Protein AF-A0A2P4PJB3-F1 (afdb_monomer_lite)

Organism: Rhizophagus irregularis (strain DAOM 181602 / DAOM 197198 / MUCL 43194) (NCBI:txid747089)

Structure (mmCIF, N/CA/C/O backbone):
data_AF-A0A2P4PJB3-F1
#
_entry.id   AF-A0A2P4PJB3-F1
#
loop_
_atom_site.group_PDB
_atom_site.id
_atom_site.type_symbol
_atom_site.label_atom_id
_atom_site.label_alt_id
_atom_site.label_comp_id
_atom_site.label_asym_id
_atom_site.label_entity_id
_atom_site.label_seq_id
_atom_site.pdbx_PDB_ins_code
_atom_site.Cartn_x
_atom_site.Cartn_y
_atom_site.Cartn_z
_atom_site.occupancy
_atom_site.B_iso_or_equiv
_at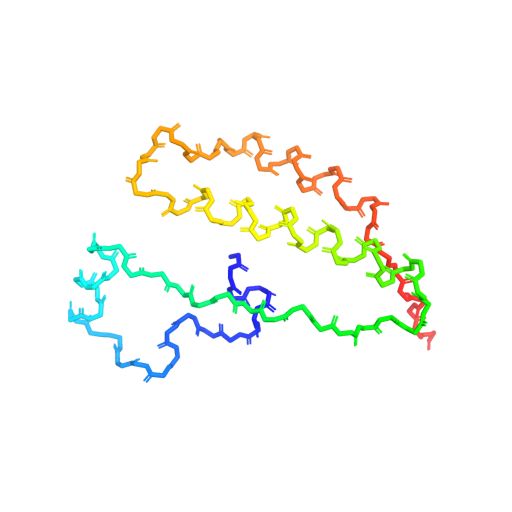om_site.auth_seq_id
_atom_site.auth_comp_id
_atom_site.auth_asym_id
_atom_site.auth_atom_id
_atom_site.pdbx_PDB_model_num
ATOM 1 N N . MET A 1 1 ? -4.693 0.095 -3.180 1.00 86.19 1 MET A N 1
ATOM 2 C CA . MET A 1 1 ? -3.221 0.164 -3.036 1.00 86.19 1 MET A CA 1
ATOM 3 C C . MET A 1 1 ? -2.629 -1.221 -3.144 1.00 86.19 1 MET A C 1
ATOM 5 O O . MET A 1 1 ? -1.948 -1.459 -4.120 1.00 86.19 1 MET A O 1
ATOM 9 N N . TRP A 1 2 ? -2.995 -2.151 -2.260 1.00 91.44 2 TRP A N 1
ATOM 10 C CA . TRP A 1 2 ? -2.514 -3.534 -2.347 1.00 91.44 2 TRP A CA 1
ATOM 11 C C . TRP A 1 2 ? -2.804 -4.226 -3.685 1.00 91.44 2 TRP A C 1
ATOM 13 O O . TRP A 1 2 ? -1.894 -4.740 -4.310 1.00 91.44 2 TRP A O 1
ATOM 23 N N . GLU A 1 3 ? -4.042 -4.168 -4.181 1.00 91.31 3 GLU A N 1
ATOM 24 C CA . GLU A 1 3 ? -4.387 -4.781 -5.479 1.00 91.31 3 GLU A CA 1
ATOM 25 C C . GLU A 1 3 ? -3.624 -4.156 -6.656 1.00 91.31 3 GLU A C 1
ATOM 27 O O . GLU A 1 3 ? -3.390 -4.816 -7.662 1.00 91.31 3 GLU A O 1
ATOM 32 N N . MET A 1 4 ? -3.207 -2.888 -6.525 1.00 85.75 4 MET A N 1
ATOM 33 C CA . MET A 1 4 ? -2.412 -2.215 -7.555 1.00 85.75 4 MET A CA 1
ATOM 34 C C . MET A 1 4 ? -0.977 -2.747 -7.597 1.00 85.75 4 MET A C 1
ATOM 36 O O . MET A 1 4 ? -0.385 -2.751 -8.668 1.00 85.75 4 MET A O 1
ATOM 40 N N . THR A 1 5 ? -0.423 -3.189 -6.462 1.00 84.88 5 THR A N 1
ATOM 41 C CA . THR A 1 5 ? 0.931 -3.761 -6.403 1.00 84.88 5 THR A CA 1
ATOM 42 C C . THR A 1 5 ? 0.938 -5.269 -6.628 1.00 84.88 5 THR A C 1
ATOM 44 O O . THR A 1 5 ? 1.844 -5.780 -7.275 1.00 84.88 5 THR A O 1
ATOM 47 N N . SER A 1 6 ? -0.072 -5.993 -6.139 1.00 87.19 6 SER A N 1
ATOM 48 C CA . SER A 1 6 ? -0.174 -7.445 -6.317 1.00 87.19 6 SER A CA 1
ATOM 49 C C . SER A 1 6 ? -0.709 -7.856 -7.690 1.00 87.19 6 SER A C 1
ATOM 51 O O . SER A 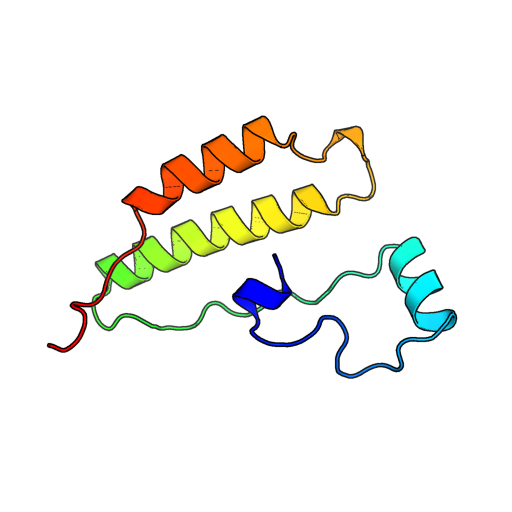1 6 ? -0.474 -8.984 -8.116 1.00 87.19 6 SER A O 1
ATOM 53 N N . GLY A 1 7 ? -1.475 -6.985 -8.360 1.00 88.69 7 GLY A N 1
ATOM 54 C CA . GLY A 1 7 ? -2.203 -7.314 -9.591 1.00 88.69 7 GLY A CA 1
ATOM 55 C C . GLY A 1 7 ? -3.344 -8.321 -9.389 1.00 88.69 7 GLY A C 1
ATOM 56 O O . GLY A 1 7 ? -3.888 -8.842 -10.360 1.00 88.69 7 GLY A O 1
ATOM 57 N N . ILE A 1 8 ? -3.697 -8.625 -8.137 1.00 90.81 8 ILE A N 1
ATOM 58 C CA . ILE A 1 8 ? -4.651 -9.669 -7.762 1.00 90.81 8 ILE A CA 1
ATOM 59 C C . ILE A 1 8 ? -5.680 -9.074 -6.788 1.00 90.81 8 ILE A C 1
ATOM 61 O O . ILE A 1 8 ? -5.297 -8.286 -5.919 1.00 90.81 8 ILE A O 1
ATOM 65 N N . PRO A 1 9 ? -6.968 -9.464 -6.863 1.00 92.25 9 PRO A N 1
ATOM 66 C CA . PRO A 1 9 ? -7.955 -9.061 -5.867 1.00 92.25 9 PRO A CA 1
ATOM 67 C C . PRO A 1 9 ? -7.546 -9.453 -4.442 1.00 92.25 9 PRO A C 1
ATOM 69 O O . PRO A 1 9 ? -7.064 -10.565 -4.198 1.00 92.25 9 PRO A O 1
ATOM 72 N N . ALA A 1 10 ? -7.756 -8.559 -3.478 1.00 92.38 10 ALA A N 1
ATOM 73 C CA . ALA A 1 10 ? -7.462 -8.848 -2.080 1.00 92.38 10 ALA A CA 1
ATOM 74 C C . ALA A 1 10 ? -8.294 -10.047 -1.600 1.00 92.38 10 ALA A C 1
ATOM 76 O O . ALA A 1 10 ? -9.500 -10.115 -1.837 1.00 92.38 10 ALA A O 1
ATOM 77 N N . PHE A 1 11 ? -7.645 -10.991 -0.909 1.00 94.19 11 PHE A N 1
ATOM 78 C CA . PHE A 1 11 ? -8.295 -12.211 -0.417 1.00 94.19 11 PHE A CA 1
ATOM 79 C C . PHE A 1 11 ? -8.946 -13.053 -1.533 1.00 94.19 11 PHE A C 1
ATOM 81 O O . PHE A 1 11 ? -9.977 -13.678 -1.306 1.00 94.19 11 PHE A O 1
ATOM 88 N N . ASN A 1 12 ? -8.356 -13.078 -2.740 1.00 93.19 12 ASN A N 1
ATOM 89 C CA . ASN A 1 12 ? -8.853 -13.863 -3.887 1.00 93.19 12 ASN A CA 1
ATOM 90 C C . ASN A 1 12 ? -9.111 -15.339 -3.533 1.00 93.19 12 ASN A C 1
ATOM 92 O O . ASN A 1 12 ? -10.024 -15.960 -4.068 1.00 93.19 12 ASN A O 1
ATOM 96 N N . ASN A 1 13 ? -8.307 -15.886 -2.622 1.00 93.12 13 ASN A N 1
ATOM 97 C CA . ASN A 1 13 ? -8.323 -17.288 -2.227 1.00 93.12 13 ASN A CA 1
ATOM 98 C C . ASN A 1 13 ? -9.373 -17.629 -1.154 1.00 93.12 13 ASN A C 1
ATOM 100 O O . ASN A 1 13 ? -9.409 -18.768 -0.689 1.00 93.12 13 ASN A O 1
ATOM 104 N N . MET A 1 14 ? -10.193 -16.667 -0.726 1.00 93.94 14 MET A N 1
ATOM 105 C CA . MET A 1 14 ? -11.224 -16.859 0.293 1.00 93.94 14 MET A CA 1
ATOM 106 C C . MET A 1 14 ? -12.606 -16.468 -0.245 1.00 93.94 14 MET A C 1
ATOM 108 O O . MET A 1 14 ? -12.701 -15.556 -1.063 1.00 93.94 14 MET A O 1
ATOM 112 N N . PRO A 1 15 ? -13.696 -17.102 0.223 1.00 96.62 15 PRO A N 1
ATOM 113 C CA . PRO A 1 15 ? -15.049 -16.628 -0.051 1.00 96.62 15 PRO A CA 1
ATOM 114 C C . PRO A 1 15 ? -15.273 -15.213 0.500 1.00 96.62 15 PRO A C 1
ATOM 116 O O . PRO A 1 15 ? -14.871 -14.894 1.620 1.00 96.62 15 PRO A O 1
ATOM 119 N N . HIS A 1 16 ? -15.939 -14.359 -0.279 1.00 95.62 16 HIS A N 1
ATOM 120 C CA . HIS A 1 16 ? -16.279 -12.988 0.124 1.00 95.62 16 HIS A CA 1
ATOM 121 C C . HIS A 1 16 ? -17.607 -12.976 0.884 1.00 95.62 16 HIS A C 1
ATOM 123 O O . HIS A 1 16 ? -18.632 -12.521 0.381 1.00 95.62 16 HIS A O 1
ATOM 129 N N . ASP A 1 17 ? -17.585 -13.533 2.091 1.00 97.44 17 ASP A N 1
ATOM 130 C CA . ASP A 1 17 ? -18.752 -13.700 2.955 1.00 97.44 17 ASP A CA 1
ATOM 131 C C . ASP A 1 17 ? -18.654 -12.890 4.264 1.00 97.44 17 ASP A C 1
ATOM 133 O O . ASP A 1 17 ? -17.727 -12.106 4.501 1.00 97.44 17 ASP A O 1
ATOM 137 N N . LEU A 1 18 ? -19.658 -13.065 5.132 1.00 97.94 18 LEU A N 1
ATOM 138 C CA . LEU A 1 18 ? -19.713 -12.403 6.435 1.00 97.94 18 LEU A CA 1
ATOM 139 C C . LEU A 1 18 ? -18.525 -12.786 7.331 1.00 97.94 18 LEU A C 1
ATOM 141 O O . LEU A 1 18 ? -18.074 -11.963 8.129 1.00 97.94 18 LEU A O 1
ATOM 145 N N . GLU A 1 19 ? -18.007 -14.009 7.219 1.00 98.00 19 GLU A N 1
ATOM 146 C CA . GLU A 1 19 ? -16.880 -14.451 8.034 1.00 98.00 19 GLU A CA 1
ATOM 147 C C . GLU A 1 19 ? -15.611 -13.678 7.661 1.00 98.00 19 GLU A C 1
ATOM 149 O O . GLU A 1 19 ? -14.915 -13.169 8.548 1.00 98.00 19 GLU A O 1
ATOM 154 N N . LEU A 1 20 ? -15.337 -13.520 6.361 1.00 97.44 20 LEU A N 1
ATOM 155 C CA . LEU A 1 20 ? -14.223 -12.701 5.888 1.00 97.44 20 LEU A CA 1
ATOM 156 C C . LEU A 1 20 ? -14.374 -11.239 6.330 1.00 97.44 20 LEU A C 1
ATOM 158 O O . LEU A 1 20 ? -13.423 -10.656 6.858 1.00 97.44 20 LEU A O 1
ATOM 162 N N . ALA A 1 21 ? -15.571 -10.661 6.194 1.00 96.69 21 ALA A N 1
ATOM 163 C CA . ALA A 1 21 ? -15.840 -9.293 6.635 1.00 96.69 21 ALA A CA 1
ATOM 164 C C . ALA A 1 21 ? -15.538 -9.105 8.135 1.00 96.69 21 ALA A C 1
ATOM 166 O O . ALA A 1 21 ? -14.851 -8.156 8.523 1.00 96.69 21 ALA A O 1
ATOM 167 N N . LEU A 1 22 ? -15.960 -10.050 8.984 1.00 97.62 22 LEU A N 1
ATOM 168 C CA . LEU A 1 22 ? -15.666 -10.031 10.420 1.00 97.62 22 LEU A CA 1
ATOM 169 C C . LEU A 1 22 ? -14.166 -10.159 10.713 1.00 97.62 22 LEU A C 1
ATOM 171 O O . LEU A 1 22 ? -13.662 -9.475 11.608 1.00 97.62 22 LEU A O 1
ATOM 175 N N . LYS A 1 23 ? -13.431 -10.997 9.969 1.00 96.88 23 LYS A N 1
ATOM 176 C CA . LYS A 1 23 ? -11.967 -11.098 10.092 1.00 96.88 23 LYS A CA 1
ATOM 177 C C . LYS A 1 23 ? -11.292 -9.763 9.754 1.00 96.88 23 LYS A C 1
ATOM 179 O O . LYS A 1 23 ? -10.419 -9.330 10.504 1.00 96.88 23 LYS A O 1
ATOM 184 N N . ILE A 1 24 ? -11.727 -9.069 8.699 1.00 95.44 24 ILE A N 1
ATOM 185 C CA . ILE A 1 24 ? -11.199 -7.747 8.305 1.00 95.44 24 ILE A CA 1
ATOM 186 C C . ILE A 1 24 ? -11.480 -6.695 9.385 1.00 95.44 24 ILE A C 1
ATOM 188 O O . ILE A 1 24 ? -10.570 -5.950 9.771 1.00 95.44 24 ILE A O 1
ATOM 192 N N . CYS A 1 25 ? -12.700 -6.673 9.931 1.00 93.56 25 CYS A N 1
ATOM 193 C CA . CYS A 1 25 ? -13.066 -5.812 11.060 1.00 93.56 25 CYS A CA 1
ATOM 194 C C . CYS A 1 25 ? -12.202 -6.078 12.302 1.00 93.56 25 CYS A C 1
ATOM 196 O O . CYS A 1 25 ? -11.884 -5.147 13.037 1.00 93.56 25 CYS A O 1
ATOM 198 N N . ARG A 1 26 ? -11.781 -7.330 12.517 1.00 95.19 26 ARG A N 1
ATOM 199 C CA . ARG A 1 26 ? -10.872 -7.738 13.603 1.00 95.19 26 ARG A CA 1
ATOM 200 C C . ARG A 1 26 ? -9.389 -7.508 13.299 1.00 95.19 26 ARG A C 1
ATOM 202 O O . ARG A 1 26 ? -8.550 -7.839 14.129 1.00 95.19 26 ARG A O 1
ATOM 209 N N . GLY A 1 27 ? -9.060 -6.929 12.147 1.00 93.44 27 GLY A N 1
ATOM 210 C CA . GLY A 1 27 ? -7.694 -6.540 11.805 1.00 93.44 27 GLY A CA 1
ATOM 211 C C . GLY A 1 27 ? -7.006 -7.417 10.763 1.00 93.44 27 GLY A C 1
ATOM 212 O O . GLY A 1 27 ? -5.836 -7.175 10.486 1.00 93.44 27 GLY A O 1
ATOM 213 N N . LEU A 1 28 ? -7.691 -8.386 10.142 1.00 95.00 28 LEU A N 1
ATOM 214 C CA . LEU A 1 28 ? -7.122 -9.108 9.000 1.00 95.00 28 LEU A CA 1
ATOM 215 C C . LEU A 1 28 ? -6.777 -8.116 7.876 1.00 95.00 28 LEU A C 1
ATOM 217 O O . LEU A 1 28 ? -7.590 -7.256 7.518 1.00 95.00 28 LEU A O 1
ATOM 221 N N . ARG A 1 29 ? -5.569 -8.231 7.324 1.00 94.25 29 ARG A N 1
ATOM 222 C CA . ARG A 1 29 ? -5.073 -7.440 6.190 1.00 94.25 29 ARG A CA 1
ATOM 223 C C . ARG A 1 29 ? -4.441 -8.373 5.152 1.00 94.25 29 ARG A C 1
ATOM 225 O O . ARG A 1 29 ? -4.037 -9.472 5.528 1.00 94.25 29 ARG A O 1
ATOM 232 N N . 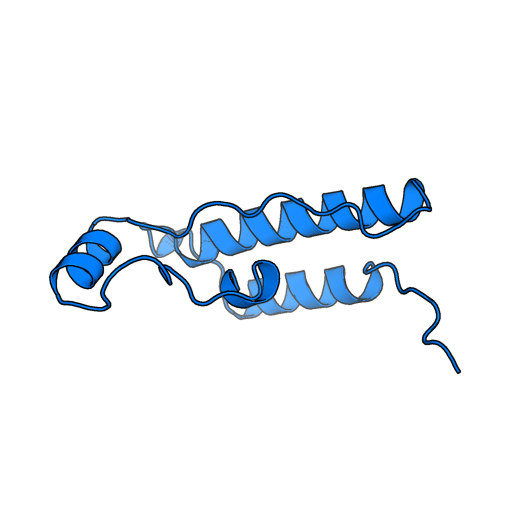PRO A 1 30 ? -4.371 -7.962 3.875 1.00 91.88 30 PRO A N 1
ATOM 233 C CA . PRO A 1 30 ? -3.662 -8.727 2.854 1.00 91.88 30 PRO A CA 1
ATOM 234 C C . PRO A 1 30 ? -2.181 -8.921 3.207 1.00 91.88 30 PRO A C 1
ATOM 236 O O . PRO A 1 30 ? -1.572 -8.055 3.843 1.00 91.88 30 PRO A O 1
ATOM 239 N N . GLU A 1 31 ? -1.606 -10.045 2.784 1.00 87.31 31 GLU A N 1
ATOM 240 C CA . GLU A 1 31 ? -0.185 -10.356 2.981 1.00 87.31 31 GLU A CA 1
ATOM 241 C C . GLU A 1 31 ? 0.714 -9.416 2.174 1.00 87.31 31 GLU A C 1
ATOM 243 O O . GLU A 1 31 ? 0.317 -8.907 1.131 1.00 87.31 31 GLU A O 1
ATOM 248 N N . LEU A 1 32 ? 1.935 -9.157 2.642 1.00 80.88 32 LEU A N 1
ATOM 249 C CA . LEU A 1 32 ? 2.865 -8.313 1.889 1.00 80.88 32 LEU A CA 1
ATOM 250 C C . LEU A 1 32 ? 3.337 -9.041 0.629 1.00 80.88 32 LEU A C 1
ATOM 252 O O . LEU A 1 32 ? 3.703 -10.211 0.685 1.00 80.88 32 LEU A O 1
ATOM 256 N N . VAL A 1 33 ? 3.333 -8.324 -0.491 1.00 76.69 33 VAL A N 1
ATOM 257 C CA . VAL A 1 33 ? 3.837 -8.827 -1.770 1.00 76.69 33 VAL A CA 1
ATOM 258 C C . VAL A 1 33 ? 5.360 -8.718 -1.760 1.00 76.69 33 VAL A C 1
ATOM 260 O O . VAL A 1 33 ? 5.907 -7.708 -1.308 1.00 76.69 33 VAL A O 1
ATOM 263 N N . GLU A 1 34 ? 6.050 -9.755 -2.229 1.00 78.62 34 GLU A N 1
ATOM 264 C CA . GLU A 1 34 ? 7.495 -9.684 -2.443 1.00 78.62 34 GLU A CA 1
ATOM 265 C C . GLU A 1 34 ? 7.823 -8.694 -3.562 1.00 78.62 34 GLU A C 1
ATOM 267 O O . GLU A 1 34 ? 7.127 -8.629 -4.574 1.00 78.62 34 GLU A O 1
ATOM 272 N N . VAL A 1 35 ? 8.902 -7.930 -3.387 1.00 76.19 35 VAL A N 1
ATOM 273 C CA . VAL A 1 35 ? 9.345 -6.966 -4.397 1.00 76.19 35 VAL A CA 1
ATOM 274 C C . VAL A 1 35 ? 9.961 -7.729 -5.574 1.00 76.19 35 VAL A C 1
ATOM 276 O O . VAL A 1 35 ? 10.983 -8.398 -5.385 1.00 76.19 35 VAL A O 1
ATOM 279 N N . PRO A 1 36 ? 9.392 -7.639 -6.787 1.00 80.75 36 PRO A N 1
ATOM 280 C CA . PRO A 1 36 ? 9.967 -8.302 -7.944 1.00 80.75 36 PRO A CA 1
ATOM 281 C C . PRO A 1 36 ? 11.271 -7.617 -8.378 1.00 80.75 36 PRO A C 1
ATOM 283 O O . PRO A 1 36 ? 11.462 -6.406 -8.228 1.00 80.75 36 PRO A O 1
ATOM 286 N N . LYS A 1 37 ? 12.170 -8.404 -8.972 1.00 83.75 37 LYS A N 1
ATOM 287 C CA . LYS A 1 37 ? 13.309 -7.872 -9.727 1.00 83.75 37 LYS A CA 1
ATOM 288 C C . LYS A 1 37 ? 12.831 -7.546 -11.131 1.00 83.75 37 LYS A C 1
ATOM 290 O O . LYS A 1 37 ? 12.555 -8.462 -11.900 1.00 83.75 37 LYS A O 1
ATOM 295 N N . ILE A 1 38 ? 12.686 -6.257 -11.416 1.00 86.19 38 ILE A N 1
ATOM 296 C CA . ILE A 1 38 ? 12.167 -5.766 -12.698 1.00 86.19 38 ILE A CA 1
ATOM 297 C C . ILE A 1 38 ? 13.307 -5.203 -13.547 1.00 86.19 38 ILE A C 1
ATOM 299 O O . ILE A 1 38 ? 13.303 -5.378 -14.757 1.00 86.19 38 ILE A O 1
ATOM 303 N N . PHE A 1 39 ? 14.297 -4.557 -12.924 1.00 87.81 39 PHE A N 1
ATOM 304 C CA . PHE A 1 39 ? 15.367 -3.876 -13.644 1.00 87.81 39 PHE A CA 1
ATOM 305 C C . PHE A 1 39 ? 16.676 -4.664 -13.587 1.00 87.81 39 PHE A C 1
ATOM 307 O O . PHE A 1 39 ? 17.163 -4.995 -12.505 1.00 87.81 39 PHE A O 1
ATOM 314 N N . ASP A 1 40 ? 17.297 -4.866 -14.750 1.00 88.94 40 ASP A N 1
ATOM 315 C CA . ASP A 1 40 ? 18.658 -5.413 -14.848 1.00 88.94 40 ASP A CA 1
ATOM 316 C C . ASP A 1 40 ? 19.715 -4.425 -14.326 1.00 88.94 40 ASP A C 1
ATOM 318 O O . ASP A 1 40 ? 20.767 -4.813 -13.815 1.00 88.94 40 ASP A O 1
ATOM 322 N N . ASP A 1 41 ? 19.434 -3.121 -14.427 1.00 91.50 41 ASP A N 1
ATOM 323 C CA . ASP A 1 41 ? 20.292 -2.080 -13.870 1.00 91.50 41 ASP A CA 1
ATOM 324 C C . ASP A 1 41 ? 20.153 -2.040 -12.341 1.00 91.50 41 ASP A C 1
ATOM 326 O O . ASP A 1 41 ? 19.125 -1.635 -11.792 1.00 91.50 41 ASP A O 1
ATOM 330 N N . THR A 1 42 ? 21.229 -2.402 -11.640 1.00 91.00 42 THR A N 1
ATOM 331 C CA . THR A 1 42 ? 21.285 -2.448 -10.171 1.00 91.00 42 THR A CA 1
ATOM 332 C C . THR A 1 42 ? 20.904 -1.122 -9.507 1.00 91.00 42 THR A C 1
ATOM 334 O O . THR A 1 42 ? 20.333 -1.116 -8.415 1.00 91.00 42 THR A O 1
ATOM 337 N N . LYS A 1 43 ? 21.210 0.024 -10.129 1.00 92.00 43 LYS A N 1
ATOM 338 C CA . LYS A 1 43 ? 20.875 1.340 -9.572 1.00 92.00 43 LYS A CA 1
ATOM 339 C C . LYS A 1 43 ? 19.379 1.616 -9.717 1.00 92.00 43 LYS A C 1
ATOM 341 O O . LYS A 1 43 ? 18.769 2.062 -8.747 1.00 92.00 43 LYS A O 1
ATOM 346 N N . LYS A 1 44 ? 18.782 1.322 -10.875 1.00 91.19 44 LYS A N 1
ATOM 347 C CA . LYS A 1 44 ? 17.329 1.408 -11.091 1.00 91.19 44 LYS A CA 1
ATOM 348 C C . LYS A 1 44 ? 16.578 0.441 -10.178 1.00 91.19 44 LYS A C 1
ATOM 350 O O . LYS A 1 44 ? 15.639 0.866 -9.511 1.00 91.19 44 LYS A O 1
ATOM 355 N N . GLN A 1 45 ? 17.042 -0.804 -10.069 1.00 91.19 45 GLN A N 1
ATOM 356 C CA . GLN A 1 45 ? 16.454 -1.809 -9.183 1.00 91.19 45 GLN A CA 1
ATOM 357 C C . GLN A 1 45 ? 16.472 -1.345 -7.725 1.00 91.19 45 GLN A C 1
ATOM 359 O O . GLN A 1 45 ? 15.452 -1.406 -7.047 1.00 91.19 45 GLN A O 1
ATOM 364 N N . LYS A 1 46 ? 17.595 -0.793 -7.253 1.00 91.69 46 LYS A N 1
ATOM 365 C CA . LYS A 1 46 ? 17.688 -0.259 -5.891 1.00 91.69 46 LYS A CA 1
ATOM 366 C C . LYS A 1 46 ? 16.735 0.916 -5.647 1.00 91.69 46 LYS A C 1
ATOM 368 O O . LYS A 1 46 ? 16.100 0.972 -4.599 1.00 91.69 46 LYS A O 1
ATOM 373 N N . ILE A 1 47 ? 16.611 1.841 -6.604 1.00 91.50 47 ILE A N 1
ATOM 374 C CA . ILE A 1 47 ? 15.649 2.954 -6.509 1.00 91.50 47 ILE A CA 1
ATOM 375 C C . ILE A 1 47 ? 14.218 2.415 -6.419 1.00 91.50 47 ILE A C 1
ATOM 377 O O . ILE A 1 47 ? 13.448 2.873 -5.577 1.00 91.50 47 ILE A O 1
ATOM 381 N N . PHE A 1 48 ? 13.874 1.432 -7.252 1.00 90.19 48 PHE A N 1
ATOM 382 C CA . PHE A 1 48 ? 12.566 0.786 -7.226 1.00 90.19 48 PHE A CA 1
ATOM 383 C C . PHE A 1 48 ? 12.285 0.109 -5.879 1.00 90.19 48 PHE A C 1
ATOM 385 O O . PHE A 1 48 ? 11.250 0.371 -5.277 1.00 90.19 48 PHE A O 1
ATOM 392 N N . GLU A 1 49 ? 13.225 -0.676 -5.349 1.00 90.88 49 GLU A N 1
ATOM 393 C CA . GLU A 1 49 ? 13.091 -1.322 -4.035 1.00 90.88 49 GLU A CA 1
ATOM 394 C C . GLU A 1 49 ? 12.898 -0.314 -2.895 1.00 90.88 49 GLU A C 1
ATOM 396 O O . GLU A 1 49 ? 12.113 -0.551 -1.976 1.00 90.88 49 GLU A O 1
ATOM 401 N N . ASP A 1 50 ? 13.604 0.816 -2.935 1.00 91.69 50 ASP A N 1
ATOM 402 C CA . ASP A 1 50 ? 13.475 1.864 -1.923 1.00 91.69 50 ASP A CA 1
ATOM 403 C C . ASP A 1 50 ? 12.128 2.601 -2.025 1.00 91.69 50 ASP A C 1
ATOM 405 O O . ASP A 1 50 ? 11.534 2.938 -0.996 1.00 91.69 50 ASP A O 1
ATOM 409 N N . LEU A 1 51 ? 11.612 2.822 -3.239 1.00 91.31 51 LEU A N 1
ATOM 410 C CA . LEU A 1 51 ? 10.270 3.372 -3.457 1.00 91.31 51 LEU A CA 1
ATOM 411 C C . LEU A 1 51 ? 9.180 2.395 -3.014 1.00 91.31 51 LEU A C 1
ATOM 413 O O . LEU A 1 51 ? 8.255 2.802 -2.312 1.00 91.31 51 LEU A O 1
ATOM 417 N N . GLU A 1 52 ? 9.316 1.114 -3.350 1.00 90.31 52 GLU A N 1
ATOM 418 C CA . GLU A 1 52 ? 8.362 0.074 -2.966 1.00 90.31 52 GLU A CA 1
ATOM 419 C C . GLU A 1 52 ? 8.284 -0.054 -1.440 1.00 90.31 52 GLU A C 1
ATOM 421 O O . GLU A 1 52 ? 7.195 -0.067 -0.873 1.00 90.31 52 GLU A O 1
ATOM 426 N N . LYS A 1 53 ? 9.419 -0.011 -0.727 1.00 90.88 53 LYS A N 1
ATOM 427 C CA . LYS A 1 53 ? 9.420 0.035 0.748 1.00 90.88 53 LYS A CA 1
ATOM 428 C C . LYS A 1 53 ? 8.620 1.220 1.292 1.00 90.88 53 LYS A C 1
ATOM 430 O O . LYS A 1 53 ? 7.820 1.043 2.210 1.00 90.88 53 LYS A O 1
ATOM 435 N N . LYS A 1 54 ? 8.806 2.424 0.736 1.00 92.44 54 LYS A N 1
ATOM 436 C CA . LYS A 1 54 ? 8.039 3.616 1.146 1.00 92.44 54 LYS A CA 1
ATOM 437 C C . LYS A 1 54 ? 6.546 3.448 0.855 1.00 92.44 54 LYS A C 1
ATOM 439 O O . LYS A 1 54 ? 5.720 3.797 1.699 1.00 92.44 54 LYS A O 1
ATOM 444 N N . TYR A 1 55 ? 6.205 2.887 -0.304 1.00 92.31 55 TYR A N 1
ATOM 445 C CA . TYR A 1 55 ? 4.829 2.598 -0.689 1.00 92.31 55 TYR A CA 1
ATOM 446 C C . TYR A 1 55 ? 4.172 1.595 0.266 1.00 92.31 55 TYR A C 1
ATOM 448 O O . TYR A 1 55 ? 3.070 1.848 0.752 1.00 92.31 55 TYR A O 1
ATOM 456 N N . LEU A 1 56 ? 4.855 0.493 0.594 1.00 91.44 56 LEU A N 1
ATOM 457 C CA . LEU A 1 56 ? 4.359 -0.534 1.511 1.00 91.44 56 LEU A CA 1
AT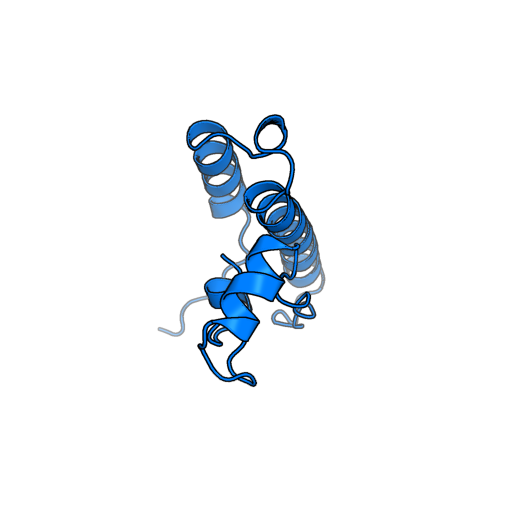OM 458 C C . LEU A 1 56 ? 4.129 0.023 2.921 1.00 91.44 56 LEU A C 1
ATOM 460 O O . LEU A 1 56 ? 3.096 -0.261 3.530 1.00 91.44 56 LEU A O 1
ATOM 464 N N . GLU A 1 57 ? 5.040 0.849 3.435 1.00 92.88 57 GLU A N 1
ATOM 465 C CA . GLU A 1 57 ? 4.853 1.511 4.731 1.00 92.88 57 GLU A CA 1
ATOM 466 C C . GLU A 1 57 ? 3.677 2.501 4.709 1.00 92.88 57 GLU A C 1
ATOM 468 O O . GLU A 1 57 ? 2.862 2.524 5.637 1.00 92.88 57 GLU A O 1
ATOM 473 N N . LEU A 1 58 ? 3.506 3.268 3.626 1.00 95.06 58 LEU A N 1
ATOM 474 C CA . LEU A 1 58 ? 2.347 4.149 3.462 1.00 95.06 58 LEU A CA 1
ATOM 475 C C . LEU A 1 58 ? 1.034 3.357 3.378 1.00 95.06 58 LEU A C 1
ATOM 477 O O . LEU A 1 58 ? 0.051 3.706 4.034 1.00 95.06 58 LEU A O 1
ATOM 481 N N . MET A 1 59 ? 1.027 2.260 2.619 1.00 93.69 59 MET A N 1
ATOM 482 C CA . MET A 1 59 ? -0.112 1.357 2.489 1.00 93.69 59 MET A CA 1
ATOM 483 C C . MET A 1 59 ? -0.531 0.794 3.850 1.00 93.69 59 MET A C 1
ATOM 485 O O . MET A 1 59 ? -1.723 0.807 4.164 1.00 93.69 59 MET A O 1
ATOM 489 N N . LYS A 1 60 ? 0.435 0.374 4.680 1.00 92.69 60 LYS A N 1
ATOM 490 C CA . LYS A 1 60 ? 0.168 -0.103 6.043 1.00 92.69 60 LYS A CA 1
ATOM 491 C C . LYS A 1 60 ? -0.497 0.962 6.909 1.00 92.69 60 LYS A C 1
ATOM 493 O O . LYS A 1 60 ? -1.464 0.667 7.609 1.00 92.69 60 LYS A O 1
ATOM 498 N N . ARG A 1 61 ? -0.020 2.207 6.835 1.00 95.88 61 ARG A N 1
ATOM 499 C CA . ARG A 1 61 ? -0.602 3.326 7.592 1.00 95.88 61 ARG A CA 1
ATOM 500 C C . ARG A 1 61 ? -2.036 3.633 7.165 1.00 95.88 61 ARG A C 1
ATOM 502 O O . ARG A 1 61 ? -2.865 3.951 8.009 1.00 95.88 61 ARG A O 1
ATOM 509 N N . CYS A 1 62 ? -2.371 3.507 5.882 1.00 94.94 62 CYS A N 1
ATOM 510 C CA . CYS A 1 62 ? -3.726 3.78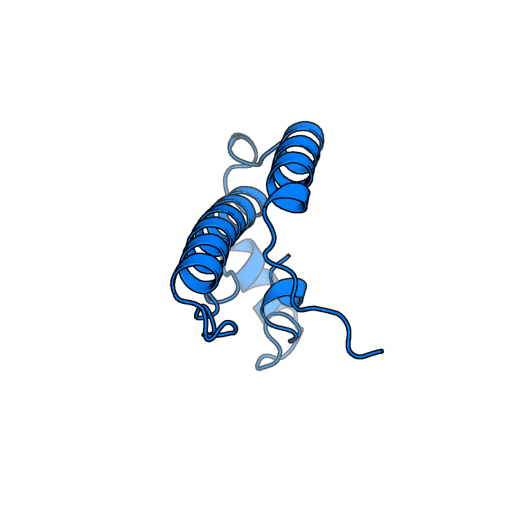0 5.387 1.00 94.94 62 CYS A CA 1
ATOM 511 C C . CYS A 1 62 ? -4.811 2.872 5.968 1.00 94.94 62 CYS A C 1
ATOM 513 O O . CYS A 1 62 ? -5.966 3.288 6.055 1.00 94.94 62 CYS A O 1
ATOM 515 N N . TRP A 1 63 ? -4.460 1.654 6.375 1.00 92.31 63 TRP A N 1
ATOM 516 C CA . TRP A 1 63 ? -5.401 0.708 6.974 1.00 92.31 63 TRP A CA 1
ATOM 517 C C . TRP A 1 63 ? -5.124 0.425 8.451 1.00 92.31 63 TRP A C 1
ATOM 519 O O . TRP A 1 63 ? -5.589 -0.602 8.967 1.00 92.31 63 TRP A O 1
ATOM 529 N N . ASP A 1 64 ? -4.364 1.303 9.116 1.00 94.44 64 ASP A N 1
ATOM 530 C CA . ASP A 1 64 ? -4.082 1.207 10.548 1.00 94.44 64 ASP A CA 1
ATOM 531 C C . ASP A 1 64 ? -5.403 1.137 11.332 1.00 94.44 64 ASP A C 1
ATOM 533 O O . ASP A 1 64 ? -6.399 1.799 10.998 1.00 94.44 64 ASP A O 1
ATOM 537 N N . SER A 1 65 ? -5.438 0.269 12.341 1.00 92.00 65 SER A N 1
ATOM 538 C CA . SER A 1 65 ? -6.601 0.103 13.213 1.00 92.00 65 SER A CA 1
ATOM 539 C C . SER A 1 65 ? -6.908 1.388 13.980 1.00 92.00 65 SER A C 1
ATOM 541 O O . SER A 1 65 ? -8.076 1.689 14.214 1.00 92.00 65 SER A O 1
ATOM 543 N N . ASP A 1 66 ? -5.878 2.166 14.313 1.00 94.12 66 ASP A N 1
ATOM 544 C CA . ASP A 1 66 ? -6.012 3.507 14.863 1.00 94.12 66 ASP A CA 1
ATOM 545 C C . ASP A 1 66 ? -6.211 4.522 13.729 1.00 94.12 66 ASP A C 1
ATOM 547 O O . ASP A 1 66 ? -5.312 4.800 12.930 1.00 94.12 66 ASP A O 1
ATOM 551 N N . SER A 1 67 ? -7.405 5.114 13.664 1.00 94.38 67 SER A N 1
ATOM 552 C CA . SER A 1 67 ? -7.730 6.128 12.661 1.00 94.38 67 SER A CA 1
ATOM 553 C C . SER A 1 67 ? -6.841 7.370 12.741 1.00 94.38 67 SER A C 1
ATOM 555 O O . SER A 1 67 ? -6.646 8.019 11.718 1.00 94.38 67 SER A O 1
ATOM 557 N N . GLY A 1 68 ? -6.286 7.695 13.915 1.00 96.88 68 GLY A N 1
ATOM 558 C CA . GLY A 1 68 ? -5.399 8.845 14.102 1.00 96.88 68 GLY A CA 1
ATOM 559 C C . GLY A 1 68 ? -4.015 8.669 13.471 1.00 96.88 68 GLY A C 1
ATOM 560 O O . GLY A 1 68 ? -3.332 9.658 13.216 1.00 96.88 68 GLY A O 1
ATOM 561 N N . LYS A 1 69 ? -3.605 7.428 13.176 1.00 96.38 69 LYS A N 1
ATOM 562 C CA . LYS A 1 69 ? -2.330 7.118 12.501 1.00 96.38 69 LYS A CA 1
ATOM 563 C C . LYS A 1 69 ? -2.439 7.099 10.979 1.00 96.38 69 LYS A C 1
ATOM 565 O O . LYS A 1 69 ? -1.416 7.064 10.284 1.00 96.38 69 LYS A O 1
ATOM 570 N N . ARG A 1 70 ? -3.668 7.114 10.456 1.00 97.62 70 ARG A N 1
ATOM 571 C CA . ARG A 1 70 ? -3.918 7.103 9.016 1.00 97.62 70 ARG A CA 1
ATOM 572 C C . ARG A 1 70 ? -3.483 8.437 8.406 1.00 97.62 70 ARG A C 1
ATOM 574 O O . ARG A 1 70 ? -3.766 9.489 8.978 1.00 97.62 70 ARG A O 1
ATOM 581 N N . PRO A 1 71 ? -2.802 8.418 7.252 1.00 97.81 71 PRO A N 1
ATOM 582 C CA . PRO A 1 71 ? -2.400 9.638 6.576 1.00 97.81 71 PRO A CA 1
ATOM 583 C C . PRO A 1 71 ? -3.627 10.388 6.055 1.00 97.81 71 PRO A C 1
ATOM 585 O O . PRO A 1 71 ? -4.648 9.801 5.688 1.00 97.81 71 PRO A O 1
ATOM 588 N N . THR A 1 72 ? -3.502 11.707 5.974 1.00 98.00 72 THR A N 1
ATOM 589 C CA . THR A 1 72 ? -4.504 12.541 5.300 1.00 98.00 72 THR A CA 1
ATOM 590 C C . THR A 1 72 ? -4.397 12.390 3.782 1.00 98.00 72 THR A C 1
ATOM 592 O O . THR A 1 72 ? -3.338 12.050 3.251 1.00 98.00 72 THR A O 1
ATOM 595 N N . SER A 1 73 ? -5.462 12.719 3.049 1.00 96.56 73 SER A N 1
ATOM 596 C CA . SER A 1 73 ? -5.425 12.759 1.578 1.00 96.56 73 SER A CA 1
ATOM 597 C C . SER A 1 73 ? -4.339 13.699 1.039 1.00 96.56 73 SER A C 1
ATOM 599 O O . SER A 1 73 ? -3.684 13.379 0.051 1.00 96.56 73 SER A O 1
ATOM 601 N N . ASN A 1 74 ? -4.091 14.824 1.717 1.00 98.19 74 ASN A N 1
ATOM 602 C CA . ASN A 1 74 ? -3.029 15.761 1.353 1.00 98.19 74 ASN A CA 1
ATOM 603 C C . ASN A 1 74 ? -1.627 15.162 1.560 1.00 98.19 74 ASN A C 1
ATOM 605 O O . ASN A 1 74 ? -0.730 15.371 0.747 1.00 98.19 74 ASN A O 1
ATOM 609 N N . GLU A 1 75 ? -1.431 14.384 2.627 1.00 97.12 75 GLU A N 1
ATOM 610 C CA . GLU A 1 75 ? -0.184 13.648 2.841 1.00 97.12 75 GLU A CA 1
ATOM 611 C C . GLU A 1 75 ? 0.031 12.590 1.750 1.00 97.12 75 GLU A C 1
ATOM 613 O O . GLU A 1 75 ? 1.126 12.505 1.196 1.00 97.12 75 GLU A O 1
ATOM 618 N N . LEU A 1 76 ? -1.011 11.835 1.385 1.00 96.38 76 LEU A N 1
ATOM 619 C CA . LEU A 1 76 ? -0.953 10.866 0.284 1.00 96.38 76 LEU A CA 1
ATOM 620 C C . LEU A 1 76 ? -0.559 11.530 -1.035 1.00 96.38 76 LEU A C 1
ATOM 622 O O . LEU A 1 76 ? 0.364 11.072 -1.704 1.00 96.38 76 LEU A O 1
ATOM 626 N N . PHE A 1 77 ? -1.213 12.642 -1.377 1.00 96.12 77 PHE A N 1
ATOM 627 C CA . PHE A 1 77 ? -0.918 13.399 -2.591 1.00 96.12 77 PHE A CA 1
ATOM 628 C C . PHE A 1 77 ? 0.549 13.841 -2.653 1.00 96.12 77 PHE A C 1
ATOM 630 O O . PHE A 1 77 ? 1.201 13.684 -3.687 1.00 96.12 77 PHE A O 1
ATOM 637 N N . ARG A 1 78 ? 1.088 14.350 -1.538 1.00 96.06 78 ARG A N 1
ATOM 638 C CA . ARG A 1 78 ? 2.492 14.770 -1.453 1.00 96.06 78 ARG A CA 1
ATOM 639 C C . ARG A 1 78 ? 3.461 13.606 -1.646 1.00 96.06 78 ARG A C 1
ATOM 641 O O . ARG A 1 78 ? 4.398 13.753 -2.422 1.00 96.06 78 ARG A O 1
ATOM 648 N N . ASN A 1 79 ? 3.213 12.469 -0.992 1.00 94.31 79 ASN A N 1
ATOM 649 C CA . ASN A 1 79 ? 4.040 11.269 -1.148 1.00 94.31 79 ASN A CA 1
ATOM 650 C C . ASN A 1 79 ? 4.057 10.800 -2.610 1.00 94.31 79 ASN A C 1
ATOM 652 O O . ASN A 1 79 ? 5.125 10.656 -3.196 1.00 94.31 79 ASN A O 1
ATOM 656 N N . PHE A 1 80 ? 2.885 10.629 -3.232 1.00 93.00 80 PHE A N 1
ATOM 657 C CA . PHE A 1 80 ? 2.812 10.159 -4.618 1.00 93.00 80 PHE A CA 1
ATOM 658 C C . PHE A 1 80 ? 3.440 11.142 -5.613 1.00 93.00 80 PHE A C 1
ATOM 660 O O . PHE A 1 80 ? 4.116 10.710 -6.544 1.00 93.00 80 PHE A O 1
ATOM 667 N N . SER A 1 81 ? 3.274 12.451 -5.399 1.00 92.50 81 SER A N 1
ATOM 668 C CA . SER A 1 81 ? 3.891 13.480 -6.248 1.00 92.50 81 SER A CA 1
ATOM 669 C C . SER A 1 81 ? 5.418 13.467 -6.157 1.00 92.50 81 SER A C 1
ATOM 671 O O . SER A 1 81 ? 6.092 13.618 -7.173 1.00 92.50 81 SER A O 1
ATOM 673 N N . GLU A 1 82 ? 5.970 13.264 -4.957 1.00 92.19 82 GLU A N 1
ATOM 674 C CA . GLU A 1 82 ? 7.417 13.138 -4.749 1.00 92.19 82 GLU A CA 1
ATOM 675 C C . GLU A 1 82 ? 7.974 11.896 -5.458 1.00 92.19 82 GLU A C 1
ATOM 677 O O . GLU A 1 82 ? 9.015 11.961 -6.107 1.00 92.19 82 GLU A O 1
ATOM 682 N N . TRP A 1 83 ? 7.267 10.768 -5.374 1.00 91.56 83 TRP A N 1
ATOM 683 C CA . TRP A 1 83 ? 7.742 9.500 -5.926 1.00 91.56 83 TRP A CA 1
ATOM 684 C C . TRP A 1 83 ? 7.624 9.416 -7.440 1.00 91.56 83 TRP A C 1
ATOM 686 O O . TRP A 1 83 ? 8.466 8.774 -8.061 1.00 91.56 83 TRP A O 1
ATOM 696 N N . TYR A 1 84 ? 6.626 10.070 -8.042 1.00 86.88 84 TYR A N 1
ATOM 697 C CA . TYR A 1 84 ? 6.394 10.035 -9.488 1.00 86.88 84 TYR A CA 1
ATOM 698 C C . TYR A 1 84 ? 7.642 10.427 -10.297 1.00 86.88 84 TYR A C 1
ATOM 700 O O . TYR A 1 84 ? 7.939 9.810 -11.315 1.00 86.88 84 TYR A O 1
ATOM 708 N N . GLY A 1 85 ? 8.427 11.394 -9.810 1.00 82.88 85 GLY A N 1
ATOM 709 C CA . GLY A 1 85 ? 9.682 11.808 -10.450 1.00 82.88 85 GLY A CA 1
ATOM 710 C C . GLY A 1 85 ? 10.865 10.853 -10.245 1.00 82.88 85 GLY A C 1
ATOM 711 O O . GLY A 1 85 ? 11.905 11.030 -10.875 1.00 82.88 85 GLY A O 1
ATOM 712 N N . CYS A 1 86 ? 10.738 9.863 -9.360 1.00 82.75 86 CYS A N 1
ATOM 713 C CA . CYS A 1 86 ? 11.799 8.917 -9.013 1.00 82.75 86 CYS A CA 1
ATOM 714 C C . CYS A 1 86 ? 11.610 7.529 -9.634 1.00 82.75 86 CYS A C 1
ATOM 716 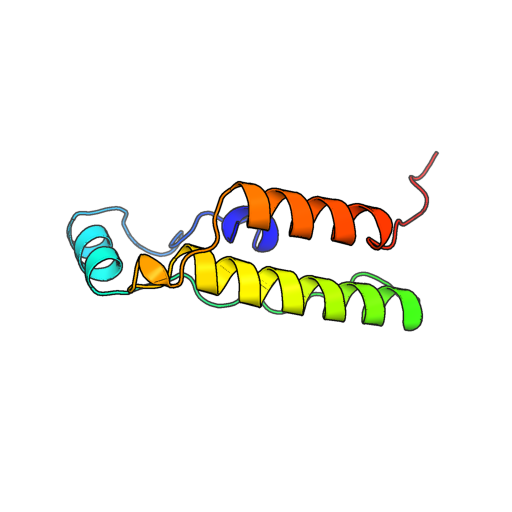O O . CYS A 1 86 ? 12.542 6.728 -9.568 1.00 82.75 86 CYS A O 1
ATOM 718 N N . ILE A 1 87 ? 10.432 7.223 -10.192 1.00 82.38 87 ILE A N 1
ATOM 719 C CA . ILE A 1 87 ? 10.147 5.906 -10.772 1.00 82.38 87 ILE A CA 1
ATOM 720 C C . ILE A 1 87 ? 11.111 5.672 -11.943 1.00 82.38 87 ILE A C 1
ATOM 722 O O . ILE A 1 87 ? 11.103 6.452 -12.900 1.00 82.38 87 ILE A O 1
ATOM 726 N N . PRO A 1 88 ? 11.948 4.619 -11.900 1.00 79.75 88 PRO A N 1
ATOM 727 C CA . PRO A 1 88 ? 12.789 4.282 -13.033 1.00 79.75 88 PRO A CA 1
ATOM 728 C C . PRO A 1 88 ? 11.890 3.876 -14.202 1.00 79.75 88 PRO A C 1
ATOM 730 O O . PRO A 1 88 ? 11.111 2.935 -14.087 1.00 79.75 88 PRO A O 1
ATOM 733 N N . THR A 1 89 ? 11.986 4.574 -15.329 1.00 76.88 89 THR A N 1
ATOM 734 C CA . THR A 1 89 ? 11.315 4.155 -16.559 1.00 76.88 89 THR A CA 1
ATOM 735 C C . THR A 1 89 ? 12.245 3.252 -17.369 1.00 76.88 89 THR A C 1
ATOM 737 O O . THR A 1 89 ? 13.464 3.479 -17.462 1.00 76.88 89 THR A O 1
ATOM 740 N N . GLU A 1 90 ? 11.682 2.192 -17.943 1.00 66.75 90 GLU A N 1
ATOM 741 C CA . GLU A 1 90 ? 12.255 1.615 -19.156 1.00 66.75 90 GLU A CA 1
ATOM 742 C C . GLU A 1 90 ? 11.911 2.534 -20.334 1.00 66.75 90 GLU A C 1
ATOM 744 O O . GLU A 1 90 ? 10.869 3.201 -20.300 1.00 66.75 90 GLU A O 1
ATOM 749 N N . PRO A 1 91 ? 12.772 2.639 -21.361 1.00 57.25 91 PRO A N 1
ATOM 750 C CA . PRO A 1 91 ? 12.331 3.222 -22.617 1.00 57.25 91 PRO A CA 1
ATOM 751 C C . PRO A 1 91 ? 11.101 2.441 -23.094 1.00 57.25 91 PRO A C 1
ATOM 753 O O . PRO A 1 91 ? 11.129 1.214 -23.160 1.00 57.25 91 PRO A O 1
ATOM 756 N N . ILE A 1 92 ? 10.012 3.152 -23.384 1.00 51.31 92 ILE A N 1
ATOM 757 C CA . ILE A 1 92 ? 8.848 2.564 -24.048 1.00 51.31 92 ILE A CA 1
ATOM 758 C C . ILE A 1 92 ? 9.367 2.025 -25.391 1.00 51.31 92 ILE A C 1
ATOM 760 O O . ILE A 1 92 ? 9.995 2.808 -26.109 1.00 51.31 92 ILE A O 1
ATOM 764 N N . PRO A 1 93 ? 9.188 0.732 -25.721 1.00 49.94 93 PRO A N 1
ATOM 765 C CA . PRO A 1 93 ? 9.508 0.243 -27.056 1.00 49.94 93 PRO A CA 1
ATOM 766 C C . PRO A 1 93 ? 8.742 1.090 -28.080 1.00 49.94 93 PRO A C 1
ATOM 768 O O . PRO A 1 93 ? 7.530 1.254 -27.923 1.00 49.94 93 PRO A O 1
ATOM 771 N N . GLU A 1 94 ? 9.461 1.675 -29.045 1.00 52.78 94 GLU A N 1
ATOM 772 C CA . GLU A 1 94 ? 8.877 2.460 -30.149 1.00 52.78 94 GLU A CA 1
ATOM 773 C C . GLU A 1 94 ? 7.804 1.681 -30.923 1.00 52.78 94 GLU A C 1
ATOM 775 O O . GLU A 1 94 ? 7.985 0.457 -31.135 1.00 52.78 94 GLU A O 1
#

pLDDT: mean 89.57, std 9.67, range [49.94, 98.19]

Radius of gyration: 16.04 Å; chains: 1; bounding box: 41×33×45 Å

Secondary structure (DSSP, 8-state):
-HHHHHSS-TTTTS--SHHHHHHHHTT--PPPPPPP---SSHHHHHHHHHHHHHHHHHHHHHT-SSGGGSPPHHHHHHHHHHHHTTPPPPPPP-

InterPro domains:
  IPR011009 Protein kinase-like domain superfamily [SSF56112] (1-85)

Sequence (94 aa):
MWEMTSGIPAFNNMPHDLELALKICRGLRPELVEVPKIFDDTKKQKIFEDLEKKYLELMKRCWDSDSGKRPTSNELFRNFSEWYGCIPTEPIPE

Foldseek 3Di:
DVCVVVVDDAPNVDDPDPVVVVVVLVPDDGDDDDDDQDDPPPVLSVLSVVLVVVVVVLVCQCSDPDPVSHDDPVRVVVSCVVCVVSRDDDPDDD